Protein AF-A0A180G1J6-F1 (afdb_monomer_lite)

Foldseek 3Di:
DDDDDDDDDDDDDFQLLDLVRVVVSVVVCVVVVHDDPDDDLQFFDDDPDDPVPDDPVNVVVRVSRSCSVVVNPD

pLDDT: mean 84.54, std 13.91, range [39.28, 96.38]

Radius of gyration: 16.96 Å; chains: 1; bounding box: 49×29×35 Å

Structure (mmCIF, N/CA/C/O backbone):
data_AF-A0A180G1J6-F1
#
_entry.id   AF-A0A180G1J6-F1
#
loop_
_atom_site.group_PDB
_atom_site.id
_atom_site.type_symbol
_atom_site.label_atom_id
_atom_site.label_alt_id
_atom_site.label_comp_id
_atom_site.label_asym_id
_atom_site.label_entity_id
_atom_site.label_seq_id
_atom_site.pdbx_PDB_ins_code
_atom_site.Cartn_x
_atom_site.Cartn_y
_atom_site.Cartn_z
_atom_site.occupancy
_atom_site.B_iso_or_equiv
_atom_site.auth_seq_id
_atom_site.auth_comp_id
_atom_site.auth_asym_id
_atom_site.auth_atom_id
_atom_site.pdbx_PDB_model_num
ATOM 1 N N . CYS A 1 1 ? -32.007 -22.283 1.413 1.00 39.28 1 CYS A N 1
ATOM 2 C CA . CYS A 1 1 ? -31.975 -21.002 0.686 1.00 39.28 1 CYS A CA 1
ATOM 3 C C . CYS A 1 1 ? -31.010 -20.119 1.448 1.00 39.28 1 CYS A C 1
ATOM 5 O O . CYS A 1 1 ? -31.272 -19.883 2.618 1.00 39.28 1 CYS A O 1
ATOM 7 N N . TYR A 1 2 ? -29.855 -19.785 0.877 1.00 49.81 2 TYR A N 1
ATOM 8 C CA . TYR A 1 2 ? -28.959 -18.823 1.513 1.00 49.81 2 TYR A CA 1
ATOM 9 C C . TYR A 1 2 ? -29.572 -17.449 1.273 1.00 49.81 2 TYR A C 1
ATOM 11 O O . TYR A 1 2 ? -29.845 -17.105 0.126 1.00 49.81 2 TYR A O 1
ATOM 19 N N . GLU A 1 3 ? -29.889 -16.734 2.344 1.00 59.88 3 GLU A N 1
ATOM 20 C CA . GLU A 1 3 ? -30.234 -15.323 2.233 1.00 59.88 3 GLU A CA 1
ATOM 21 C C . GLU A 1 3 ? -28.940 -14.585 1.873 1.00 59.88 3 GLU A C 1
ATOM 23 O O . GLU A 1 3 ? -27.927 -14.726 2.558 1.00 59.88 3 GLU A O 1
ATOM 28 N N . GLU A 1 4 ? -28.933 -13.892 0.735 1.00 65.81 4 GLU A N 1
ATOM 29 C CA . GLU A 1 4 ? -27.832 -13.011 0.360 1.00 65.81 4 GLU A CA 1
ATOM 30 C C . GLU A 1 4 ? -27.913 -11.770 1.255 1.00 65.81 4 GLU A C 1
ATOM 32 O O . GLU A 1 4 ? -28.769 -10.910 1.063 1.00 65.81 4 GLU A O 1
ATOM 37 N N . GLU A 1 5 ? -27.056 -11.688 2.273 1.00 73.75 5 GLU A N 1
ATOM 38 C CA . GLU A 1 5 ? -26.872 -10.438 3.009 1.00 73.75 5 GLU A CA 1
ATOM 39 C C . GLU A 1 5 ? -26.157 -9.427 2.101 1.00 73.75 5 GLU A C 1
ATOM 41 O O . GLU A 1 5 ? -25.015 -9.640 1.682 1.00 73.75 5 GLU A O 1
ATOM 46 N N . GLU A 1 6 ? -26.815 -8.306 1.797 1.00 79.19 6 GLU A N 1
ATOM 47 C CA . GLU A 1 6 ? -26.173 -7.184 1.112 1.00 79.19 6 GLU A CA 1
ATOM 48 C C . GLU A 1 6 ? -25.103 -6.563 2.022 1.00 79.19 6 GLU A C 1
ATOM 50 O O . GLU A 1 6 ? -25.387 -5.959 3.059 1.00 79.19 6 GLU A O 1
ATOM 55 N N . GLY A 1 7 ? -23.837 -6.715 1.634 1.00 82.38 7 GLY A N 1
ATOM 56 C CA . GLY A 1 7 ? -22.707 -6.122 2.342 1.00 82.38 7 GLY A CA 1
ATOM 57 C C . GLY A 1 7 ? -22.592 -4.609 2.124 1.00 82.38 7 GLY A C 1
ATOM 58 O O . GLY A 1 7 ? -22.921 -4.077 1.065 1.00 82.38 7 GLY A O 1
ATOM 59 N N . VAL A 1 8 ? -22.041 -3.899 3.112 1.00 87.31 8 VAL A N 1
ATOM 60 C CA . VAL A 1 8 ? -21.710 -2.470 2.989 1.00 87.31 8 VAL A CA 1
ATOM 61 C C . VAL A 1 8 ? -20.384 -2.299 2.239 1.00 87.31 8 VAL A C 1
ATOM 63 O O . VAL A 1 8 ? -19.347 -2.780 2.698 1.00 87.31 8 VAL A O 1
ATOM 66 N N . LEU A 1 9 ? -20.397 -1.562 1.123 1.00 90.00 9 LEU A N 1
ATOM 67 C CA . LEU A 1 9 ? -19.212 -1.232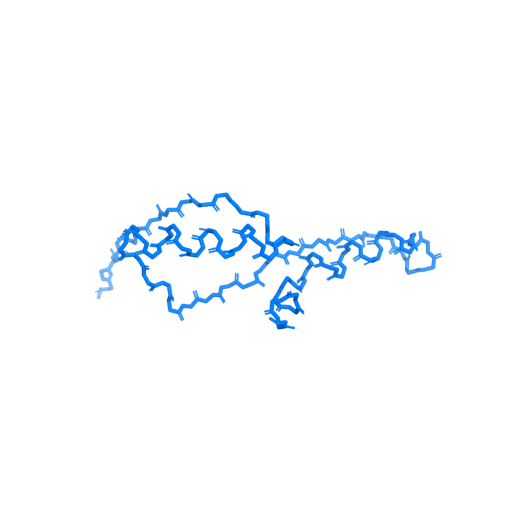 0.322 1.00 90.00 9 LEU A CA 1
ATOM 68 C C . LEU A 1 9 ? -18.824 0.244 0.487 1.00 90.00 9 LEU A C 1
ATOM 70 O O . LEU A 1 9 ? -19.628 1.137 0.233 1.00 90.00 9 LEU A O 1
ATOM 74 N N . LEU A 1 10 ? -17.572 0.502 0.870 1.00 92.12 10 LEU A N 1
ATOM 75 C CA . LEU A 1 10 ? -17.013 1.847 1.045 1.00 92.12 10 LEU A CA 1
ATOM 76 C C . LEU A 1 10 ? -15.675 1.963 0.308 1.00 92.12 10 LEU A C 1
ATOM 78 O O . LEU A 1 10 ? -14.912 1.001 0.238 1.00 92.12 10 LEU A O 1
ATOM 82 N N . PHE A 1 11 ? -15.376 3.152 -0.218 1.00 94.25 11 PHE A N 1
ATOM 83 C CA . PHE A 1 11 ? -14.140 3.428 -0.949 1.00 94.25 11 PHE A CA 1
ATOM 84 C C . PHE A 1 11 ? -13.266 4.446 -0.213 1.00 94.25 11 PHE A C 1
ATOM 86 O O . PHE A 1 11 ? -13.713 5.542 0.128 1.00 94.25 11 PHE A O 1
ATOM 93 N N . TYR A 1 12 ? -11.989 4.101 -0.046 1.00 93.44 12 TYR A N 1
ATOM 94 C CA . TYR A 1 12 ? -10.961 4.973 0.516 1.00 93.44 12 TYR A CA 1
ATOM 95 C C . TYR A 1 12 ? -9.783 5.031 -0.456 1.00 93.44 12 TYR A C 1
ATOM 97 O O . TYR A 1 12 ? -9.081 4.040 -0.655 1.00 93.44 12 TYR A O 1
ATOM 105 N N . GLN A 1 13 ? -9.546 6.192 -1.067 1.00 94.38 13 GLN A N 1
ATOM 106 C CA . GLN A 1 13 ? -8.367 6.384 -1.908 1.00 94.38 13 GLN A CA 1
ATOM 107 C C . GLN A 1 13 ? -7.111 6.431 -1.029 1.00 94.38 13 GLN A C 1
ATOM 109 O O . GLN A 1 13 ? -6.998 7.277 -0.144 1.00 94.38 13 GLN A O 1
ATOM 114 N N . CYS A 1 14 ? -6.156 5.538 -1.287 1.00 92.06 14 CYS A N 1
ATOM 115 C CA . CYS A 1 14 ? -4.898 5.458 -0.551 1.00 92.06 14 CYS A CA 1
ATOM 116 C C . CYS A 1 14 ? -3.768 5.008 -1.483 1.00 92.06 14 CYS A C 1
ATOM 118 O O . CYS A 1 14 ? -3.881 3.980 -2.151 1.00 92.06 14 CYS A O 1
ATOM 120 N N . ASN A 1 15 ? -2.658 5.750 -1.509 1.00 90.38 15 ASN A N 1
ATOM 121 C CA . ASN A 1 15 ? -1.429 5.266 -2.131 1.00 90.38 15 ASN A CA 1
ATOM 122 C C . ASN A 1 15 ? -0.775 4.243 -1.195 1.00 90.38 15 ASN A C 1
ATOM 124 O O . ASN A 1 15 ? -0.130 4.616 -0.220 1.00 90.38 15 ASN A O 1
ATOM 128 N N . VAL A 1 16 ? -0.934 2.955 -1.491 1.00 88.00 16 VAL A N 1
ATOM 129 C CA . VAL A 1 16 ? -0.423 1.878 -0.628 1.00 88.00 16 VAL A CA 1
ATOM 130 C C . VAL A 1 16 ? 1.105 1.814 -0.555 1.00 88.00 16 VAL A C 1
ATOM 132 O O . VAL A 1 16 ? 1.640 1.166 0.334 1.00 88.00 16 VAL A O 1
ATOM 135 N N . SER A 1 17 ? 1.818 2.487 -1.462 1.00 85.50 17 SER A N 1
ATOM 136 C CA . SER A 1 17 ? 3.284 2.573 -1.433 1.00 85.50 17 SER A CA 1
ATOM 137 C C . SER A 1 17 ? 3.814 3.663 -0.494 1.00 85.50 17 SER A C 1
ATOM 139 O O . SER A 1 17 ? 5.026 3.822 -0.386 1.00 85.50 17 SER A O 1
ATOM 141 N N . ASP A 1 18 ? 2.931 4.428 0.152 1.00 88.88 18 ASP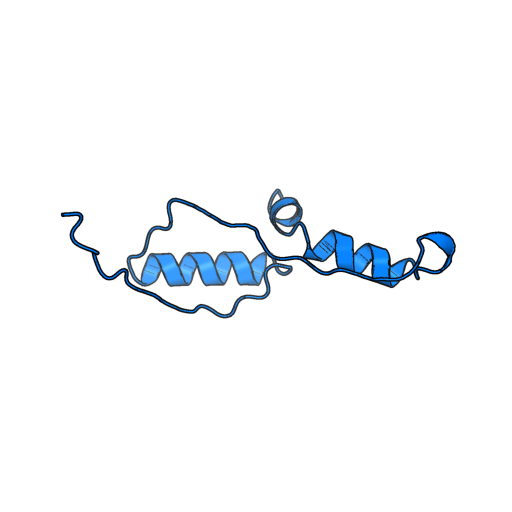 A N 1
ATOM 142 C CA . ASP A 1 18 ? 3.273 5.455 1.134 1.00 88.88 18 ASP A CA 1
ATOM 143 C C . ASP A 1 18 ? 2.817 5.007 2.540 1.00 88.88 18 ASP A C 1
ATOM 145 O O . ASP A 1 18 ? 1.616 5.016 2.834 1.00 88.88 18 ASP A O 1
ATOM 149 N N . PRO A 1 19 ? 3.751 4.636 3.439 1.00 87.75 19 PRO A N 1
ATOM 150 C CA . PRO A 1 19 ? 3.416 4.197 4.793 1.00 87.75 19 PRO A CA 1
ATOM 151 C C . PRO A 1 19 ? 2.644 5.237 5.617 1.00 87.75 19 PRO A C 1
ATOM 153 O O . PRO A 1 19 ? 1.845 4.865 6.479 1.00 87.75 19 PRO A O 1
ATOM 156 N N . VAL A 1 20 ? 2.862 6.535 5.376 1.00 92.06 20 VAL A N 1
ATOM 157 C CA . VAL A 1 20 ? 2.151 7.611 6.083 1.00 92.06 20 VAL A CA 1
ATOM 158 C C . VAL A 1 20 ? 0.702 7.671 5.607 1.00 92.06 20 VAL A C 1
ATOM 160 O O . VAL A 1 20 ? -0.210 7.734 6.435 1.00 92.06 20 VAL A O 1
ATOM 163 N N . ALA A 1 21 ? 0.478 7.568 4.294 1.00 92.31 21 ALA A N 1
ATOM 164 C CA . ALA A 1 21 ? -0.865 7.514 3.721 1.00 92.31 21 ALA A CA 1
ATOM 165 C C . ALA A 1 21 ? -1.650 6.286 4.214 1.00 92.31 21 ALA A C 1
ATOM 167 O O . ALA A 1 21 ? -2.814 6.421 4.594 1.00 92.31 21 ALA A O 1
ATOM 168 N N . VAL A 1 22 ? -1.007 5.114 4.289 1.00 91.19 22 VAL A N 1
ATOM 169 C CA . VAL A 1 22 ? -1.627 3.883 4.815 1.00 91.19 22 VAL A CA 1
ATOM 170 C C . VAL A 1 22 ? -2.044 4.054 6.279 1.00 91.19 22 VAL A C 1
ATOM 172 O O . VAL A 1 22 ? -3.180 3.736 6.633 1.00 91.19 22 VAL A O 1
ATOM 175 N N . LYS A 1 23 ? -1.168 4.613 7.128 1.00 93.00 23 LYS A N 1
ATOM 176 C CA . LYS A 1 23 ? -1.491 4.896 8.539 1.00 93.00 23 LYS A CA 1
ATOM 177 C C . LYS A 1 23 ? -2.648 5.893 8.671 1.00 93.00 23 LYS A C 1
ATOM 179 O O . LYS A 1 23 ? -3.533 5.689 9.501 1.00 93.00 23 LYS A O 1
ATOM 184 N N . ALA A 1 24 ? -2.674 6.939 7.844 1.00 94.88 24 ALA A N 1
ATOM 185 C CA . ALA A 1 24 ? -3.753 7.926 7.840 1.00 94.88 24 ALA A CA 1
ATOM 186 C C . ALA A 1 24 ? -5.099 7.319 7.401 1.00 94.88 24 ALA A C 1
ATOM 188 O O . ALA A 1 24 ? -6.121 7.572 8.039 1.00 94.88 24 ALA A O 1
ATOM 189 N N . ALA A 1 25 ? -5.101 6.479 6.361 1.00 94.31 25 ALA A N 1
ATOM 190 C CA . ALA A 1 25 ? -6.297 5.772 5.908 1.00 94.31 25 ALA A CA 1
ATOM 191 C C . ALA A 1 25 ? -6.826 4.806 6.980 1.00 94.31 25 ALA A C 1
ATOM 193 O O . ALA A 1 25 ? -8.020 4.818 7.274 1.00 94.31 25 ALA A O 1
ATOM 194 N N . ALA A 1 26 ? -5.943 4.030 7.618 1.00 93.25 26 ALA A N 1
ATOM 195 C CA . ALA A 1 26 ? -6.316 3.130 8.709 1.00 93.25 26 ALA A CA 1
ATOM 196 C C . ALA A 1 26 ? -6.941 3.889 9.889 1.00 93.25 26 ALA A C 1
ATOM 198 O O . ALA A 1 26 ? -7.984 3.480 10.398 1.00 93.25 26 ALA A O 1
ATOM 199 N N . LYS A 1 27 ? -6.347 5.025 10.278 1.00 95.31 27 LYS A N 1
ATOM 200 C CA . LYS A 1 27 ? -6.889 5.891 11.332 1.00 95.31 27 LYS A CA 1
ATOM 201 C C . LYS A 1 27 ? -8.287 6.402 10.979 1.00 95.31 27 LYS A C 1
ATOM 203 O O . LYS A 1 27 ? -9.191 6.280 11.796 1.00 95.31 27 LYS A O 1
ATOM 208 N N . ARG A 1 28 ? -8.486 6.901 9.756 1.00 96.38 28 ARG A N 1
ATOM 209 C CA . ARG A 1 28 ? -9.799 7.370 9.289 1.00 96.38 28 ARG A CA 1
ATOM 210 C C . ARG A 1 28 ? -10.859 6.263 9.347 1.00 96.38 28 ARG A C 1
ATOM 212 O O . ARG A 1 28 ? -11.955 6.494 9.841 1.00 96.38 28 ARG A O 1
ATOM 219 N N . ILE A 1 29 ? -10.530 5.062 8.869 1.00 94.81 29 ILE A N 1
ATOM 220 C CA . ILE A 1 29 ? -11.438 3.903 8.890 1.00 94.81 29 ILE A CA 1
ATOM 221 C C . ILE A 1 29 ? -11.855 3.568 10.334 1.00 94.81 29 ILE A C 1
ATOM 223 O O . ILE A 1 29 ? -13.031 3.316 10.594 1.00 94.81 29 ILE A O 1
ATOM 227 N N . GLN A 1 30 ? -10.913 3.618 11.281 1.00 94.50 30 GLN A N 1
ATOM 228 C CA . GLN A 1 30 ? -11.186 3.384 12.704 1.00 94.50 30 GLN A CA 1
ATOM 229 C C . GLN A 1 30 ? -12.047 4.487 13.335 1.00 94.50 30 GLN A C 1
ATOM 231 O O . GLN A 1 30 ? -12.972 4.177 14.082 1.00 94.50 30 GLN A O 1
ATOM 236 N N . GLU A 1 31 ? -11.782 5.759 13.021 1.00 96.19 31 GLU A N 1
ATOM 237 C CA . GLU A 1 31 ? -12.578 6.906 13.492 1.00 96.19 31 GLU A CA 1
ATOM 238 C C . GLU A 1 31 ? -14.026 6.861 12.974 1.00 96.19 31 GLU A C 1
ATOM 240 O O . GLU A 1 31 ? -14.948 7.268 13.677 1.00 96.19 31 GLU A O 1
ATOM 245 N N . GLU A 1 32 ? -14.247 6.285 11.790 1.00 95.44 32 GLU A N 1
ATOM 246 C CA . GLU A 1 32 ? -15.577 6.005 11.231 1.00 95.44 32 GLU A CA 1
ATOM 247 C C . GLU A 1 32 ? -16.247 4.754 11.853 1.00 95.44 32 GLU A C 1
ATOM 249 O O . GLU A 1 32 ? -17.286 4.288 11.376 1.00 95.44 32 GLU A O 1
ATOM 254 N N . GLY A 1 33 ? -15.667 4.191 12.921 1.00 92.12 33 GLY A N 1
ATOM 255 C CA . GLY A 1 33 ? -16.214 3.058 13.670 1.00 92.12 33 GLY A CA 1
ATOM 256 C C . GLY A 1 33 ? -16.058 1.709 12.968 1.00 92.12 33 GLY A C 1
ATOM 257 O O . GLY A 1 33 ? -16.787 0.765 13.279 1.00 92.12 33 GLY A O 1
ATOM 258 N N . ARG A 1 34 ? -15.143 1.594 11.997 1.00 90.00 34 ARG A N 1
ATOM 259 C CA . ARG A 1 34 ? -14.908 0.355 11.243 1.00 90.00 34 ARG A CA 1
ATOM 260 C C . ARG A 1 34 ? -13.646 -0.347 11.737 1.00 90.00 34 ARG A C 1
ATOM 262 O O . ARG A 1 34 ? -12.625 0.278 12.000 1.00 90.00 34 ARG A O 1
ATOM 269 N N . CYS A 1 35 ? -13.701 -1.674 11.808 1.00 90.56 35 CYS A N 1
ATOM 270 C CA . CYS A 1 35 ? -12.580 -2.511 12.230 1.00 90.56 35 CYS A CA 1
ATOM 271 C C . CYS A 1 35 ? -12.374 -3.644 11.211 1.00 90.56 35 CYS A C 1
ATOM 273 O O . CYS A 1 35 ? -12.984 -4.706 11.351 1.00 90.56 35 CYS A O 1
ATOM 275 N N . PRO A 1 36 ? -11.589 -3.421 10.138 1.00 88.88 36 PRO A N 1
ATOM 276 C CA . PRO A 1 36 ? -11.271 -4.474 9.182 1.00 88.88 36 PRO A CA 1
ATOM 277 C C . PRO A 1 36 ? -10.530 -5.620 9.875 1.00 88.88 36 PRO A C 1
ATOM 279 O O . PRO A 1 36 ? -9.520 -5.397 10.538 1.00 88.88 36 PRO A O 1
ATOM 282 N N . THR A 1 37 ? -11.013 -6.847 9.705 1.00 92.69 37 THR A N 1
ATOM 283 C CA . THR A 1 37 ? -10.400 -8.054 10.286 1.00 92.69 37 THR A CA 1
ATOM 284 C C . THR A 1 37 ? -9.556 -8.833 9.281 1.00 92.69 37 THR A C 1
ATOM 286 O O . THR A 1 37 ? -8.694 -9.616 9.669 1.00 92.69 37 THR A O 1
ATOM 289 N N . ILE A 1 38 ? -9.788 -8.608 7.986 1.00 90.50 38 ILE A N 1
ATOM 290 C CA . ILE A 1 38 ? -9.101 -9.268 6.876 1.00 90.50 38 ILE A CA 1
ATOM 291 C C . ILE A 1 38 ? -8.552 -8.186 5.949 1.00 90.50 38 ILE A C 1
ATOM 293 O O . ILE A 1 38 ? -9.258 -7.241 5.597 1.00 90.50 38 ILE A O 1
ATOM 297 N N . ILE A 1 39 ? -7.291 -8.333 5.541 1.00 89.94 39 ILE A N 1
ATOM 298 C CA . ILE A 1 39 ? -6.622 -7.434 4.598 1.00 89.94 39 ILE A CA 1
ATOM 299 C C . ILE A 1 39 ? -6.272 -8.227 3.343 1.00 89.94 39 ILE A C 1
ATOM 301 O O . ILE A 1 39 ? -5.499 -9.181 3.395 1.00 89.94 39 ILE A O 1
ATOM 305 N N . PHE A 1 40 ? -6.793 -7.786 2.201 1.00 89.56 40 PHE A N 1
ATOM 306 C CA . PHE A 1 40 ? -6.372 -8.275 0.892 1.00 89.56 40 PHE A CA 1
ATOM 307 C C . PHE A 1 40 ? -5.305 -7.341 0.323 1.00 89.56 40 PHE A C 1
ATOM 309 O O . PHE A 1 40 ? -5.616 -6.303 -0.260 1.00 89.56 40 PHE A O 1
ATOM 316 N N . ASN A 1 41 ? -4.031 -7.701 0.479 1.00 86.62 41 ASN A N 1
ATOM 317 C CA . ASN A 1 41 ? -2.929 -6.965 -0.141 1.00 86.62 41 ASN A CA 1
ATOM 318 C C . ASN A 1 41 ? -2.766 -7.369 -1.618 1.00 86.62 41 ASN A C 1
ATOM 320 O O . ASN A 1 41 ? -1.834 -8.080 -1.977 1.00 86.62 41 ASN A O 1
ATOM 324 N N . ASN A 1 42 ? -3.715 -6.964 -2.462 1.00 85.88 42 ASN A N 1
ATOM 325 C CA . ASN A 1 42 ? -3.777 -7.365 -3.873 1.00 85.88 42 ASN A CA 1
ATOM 326 C C . ASN A 1 42 ? -3.244 -6.290 -4.843 1.00 85.88 42 ASN A C 1
ATOM 328 O O . ASN A 1 42 ? -3.521 -6.332 -6.041 1.00 85.88 42 ASN A O 1
ATOM 332 N N . VAL A 1 43 ? -2.532 -5.272 -4.354 1.00 87.81 43 VAL A N 1
ATOM 333 C CA . VAL A 1 43 ? -1.978 -4.246 -5.247 1.00 87.81 43 VAL A CA 1
ATOM 334 C C . VAL A 1 43 ? -0.772 -4.820 -5.977 1.00 87.81 43 VAL A C 1
ATOM 336 O O . VAL A 1 43 ? 0.177 -5.272 -5.347 1.00 87.81 43 VAL A O 1
ATOM 339 N N . GLY A 1 44 ? -0.800 -4.773 -7.308 1.00 86.12 44 GLY A N 1
ATOM 340 C CA . GLY A 1 44 ? 0.290 -5.249 -8.148 1.00 86.12 44 GLY A CA 1
ATOM 341 C C . GLY A 1 44 ? 0.512 -4.374 -9.371 1.00 86.12 44 GLY A C 1
ATOM 342 O O . GLY A 1 44 ? -0.430 -3.837 -9.954 1.00 86.12 44 GLY A O 1
ATOM 343 N N . ILE A 1 45 ? 1.780 -4.232 -9.751 1.00 88.38 45 ILE A N 1
ATOM 344 C CA . ILE A 1 45 ? 2.206 -3.565 -10.982 1.00 88.38 45 ILE A CA 1
ATOM 345 C C . ILE A 1 45 ? 3.079 -4.539 -11.763 1.00 88.38 45 ILE A C 1
ATOM 347 O O . ILE A 1 45 ? 4.070 -5.052 -11.246 1.00 88.38 45 ILE A O 1
ATOM 351 N N . LEU A 1 46 ? 2.712 -4.771 -13.021 1.00 88.62 46 LEU A N 1
ATOM 352 C CA . LEU A 1 46 ? 3.415 -5.668 -13.929 1.00 88.62 46 LEU A CA 1
ATOM 353 C C . LEU A 1 46 ? 4.128 -4.871 -15.023 1.00 88.62 46 LEU A C 1
ATOM 355 O O . LEU A 1 46 ? 3.572 -3.921 -15.573 1.00 88.62 46 LEU A O 1
ATOM 359 N N . HIS A 1 47 ? 5.326 -5.323 -15.395 1.00 88.38 47 HIS A N 1
ATOM 360 C CA . HIS A 1 47 ? 6.002 -4.896 -16.614 1.00 88.38 47 HIS A CA 1
ATOM 361 C C . HIS A 1 47 ? 6.155 -6.085 -17.568 1.00 88.38 47 HIS A C 1
ATOM 363 O O . HIS A 1 47 ? 6.683 -7.122 -17.183 1.00 88.38 47 HIS A O 1
ATOM 369 N N . GLY A 1 48 ? 5.730 -5.934 -18.824 1.00 90.62 48 GLY A N 1
ATOM 370 C CA . GLY A 1 48 ? 5.726 -7.024 -19.813 1.00 90.62 48 GLY A CA 1
ATOM 371 C C . GLY A 1 48 ? 7.030 -7.218 -20.595 1.00 90.62 48 GLY A C 1
ATOM 372 O O . GLY A 1 48 ? 7.009 -7.873 -21.629 1.00 90.62 48 GLY A O 1
ATOM 373 N N . LYS A 1 49 ? 8.145 -6.612 -20.164 1.00 92.62 49 LYS A N 1
ATOM 374 C CA . LYS A 1 49 ? 9.423 -6.723 -20.889 1.00 92.62 49 LYS A CA 1
ATOM 375 C C . LYS A 1 49 ? 10.188 -7.964 -20.423 1.00 92.62 49 LYS A C 1
ATOM 377 O O . LYS A 1 49 ? 10.135 -8.266 -19.228 1.00 92.62 49 LYS A O 1
ATOM 382 N N . PRO A 1 50 ? 10.946 -8.633 -21.308 1.00 94.06 50 PRO A N 1
ATOM 383 C CA . PRO A 1 50 ? 11.939 -9.616 -20.892 1.00 94.06 50 PRO A CA 1
ATOM 384 C C . PRO A 1 50 ? 12.903 -9.019 -19.862 1.00 94.06 50 PRO A C 1
ATOM 386 O O . PRO A 1 50 ? 13.223 -7.832 -19.917 1.00 94.06 50 PRO A O 1
ATOM 389 N N . ILE A 1 51 ? 13.409 -9.844 -18.943 1.00 89.56 51 ILE A N 1
ATOM 390 C CA . ILE A 1 51 ? 14.254 -9.372 -17.834 1.00 89.56 51 ILE A CA 1
ATOM 391 C C . ILE A 1 51 ? 15.515 -8.628 -18.303 1.00 89.56 51 ILE A C 1
ATOM 393 O O . ILE A 1 51 ? 15.920 -7.664 -17.667 1.00 89.56 51 ILE A O 1
ATOM 397 N N . LEU A 1 52 ? 16.099 -9.032 -19.436 1.00 94.44 52 LEU A N 1
ATOM 398 C CA . LEU A 1 52 ? 17.297 -8.403 -20.007 1.00 94.44 52 LEU A CA 1
ATOM 399 C C . LEU A 1 52 ? 17.015 -7.047 -20.673 1.00 94.44 52 LEU A C 1
ATOM 401 O O . LEU A 1 52 ? 17.939 -6.276 -20.902 1.00 94.44 52 LEU A O 1
ATOM 405 N N . GLU A 1 53 ? 15.749 -6.756 -20.974 1.00 94.00 53 GLU A N 1
ATOM 406 C CA . GLU A 1 53 ? 15.297 -5.508 -21.604 1.00 94.00 53 GLU A CA 1
ATOM 407 C C . GLU A 1 53 ? 14.599 -4.572 -20.603 1.00 94.00 53 GLU A C 1
ATOM 409 O O . GLU A 1 53 ? 14.144 -3.475 -20.955 1.00 94.00 53 GLU A O 1
ATOM 414 N N . LEU A 1 54 ? 14.446 -5.020 -19.355 1.00 93.62 54 LEU A N 1
ATOM 415 C CA . LEU A 1 54 ? 13.766 -4.276 -18.312 1.00 93.62 54 LEU A CA 1
ATOM 416 C C . LEU A 1 54 ? 14.725 -3.278 -17.666 1.00 93.62 54 LEU A C 1
ATOM 418 O O . LEU A 1 54 ? 15.734 -3.645 -17.072 1.00 93.62 54 LEU A O 1
ATOM 422 N N . GLU A 1 55 ? 14.349 -2.003 -17.710 1.00 94.94 55 GLU A N 1
ATOM 423 C CA . GLU A 1 55 ? 15.088 -0.959 -17.008 1.00 94.94 55 GLU A CA 1
ATOM 424 C C . GLU A 1 55 ? 15.101 -1.232 -15.494 1.00 94.94 55 GLU A C 1
ATOM 426 O O . GLU A 1 55 ? 14.030 -1.452 -14.911 1.00 94.94 55 GLU A O 1
ATOM 431 N N . PRO A 1 56 ? 16.253 -1.124 -14.806 1.00 93.81 56 PRO A N 1
ATOM 432 C CA . PRO A 1 56 ? 16.334 -1.349 -13.360 1.00 93.81 56 PRO A CA 1
ATOM 433 C C . PRO A 1 56 ? 15.329 -0.511 -12.559 1.00 93.81 56 PRO A C 1
ATOM 435 O O . PRO A 1 56 ? 14.743 -0.978 -11.582 1.00 93.81 56 PRO A O 1
ATOM 438 N N . LYS A 1 57 ? 15.059 0.722 -13.011 1.00 92.69 57 LYS A N 1
ATOM 439 C CA . LYS A 1 57 ? 14.043 1.598 -12.411 1.00 92.69 57 LYS A CA 1
ATOM 440 C C . LYS A 1 57 ? 12.638 0.993 -12.488 1.00 92.69 57 LYS A C 1
ATOM 442 O O . LYS A 1 57 ? 11.885 1.088 -11.523 1.00 92.69 57 LYS A O 1
ATOM 447 N N . ALA A 1 58 ? 12.281 0.382 -13.614 1.00 90.62 58 ALA A N 1
ATOM 448 C CA . ALA A 1 58 ? 10.976 -0.243 -13.800 1.00 90.62 58 ALA A CA 1
ATOM 449 C C . ALA A 1 58 ? 10.828 -1.497 -12.925 1.00 90.62 58 ALA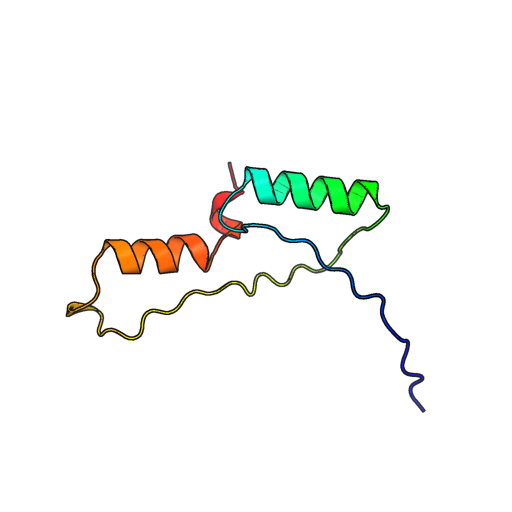 A C 1
ATOM 451 O O . ALA A 1 58 ? 9.790 -1.670 -12.283 1.00 90.62 58 ALA A O 1
ATOM 452 N N . ALA A 1 59 ? 11.884 -2.311 -12.824 1.00 89.62 59 ALA A N 1
ATOM 453 C CA . ALA A 1 59 ? 11.925 -3.454 -11.911 1.00 89.62 59 ALA A CA 1
ATOM 454 C C . ALA A 1 59 ? 11.736 -3.018 -10.448 1.00 89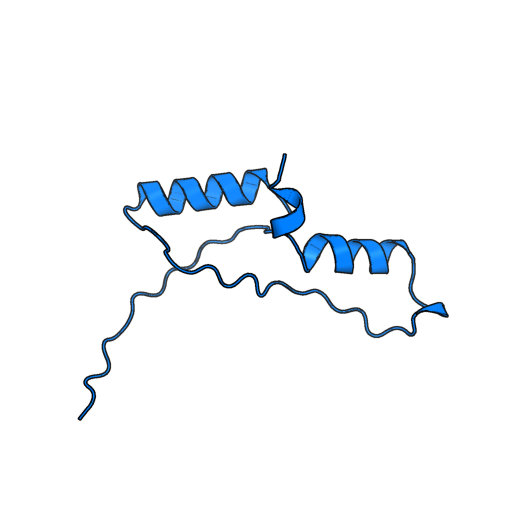.62 59 ALA A C 1
ATOM 456 O O . ALA A 1 59 ? 10.894 -3.573 -9.739 1.00 89.62 59 ALA A O 1
ATOM 457 N N . LYS A 1 60 ? 12.452 -1.965 -10.021 1.00 88.88 60 LYS A N 1
ATOM 458 C CA . LYS A 1 60 ? 12.337 -1.410 -8.666 1.00 88.88 60 LYS A CA 1
ATOM 459 C C . LYS A 1 60 ? 10.915 -0.936 -8.360 1.00 88.88 60 LYS A C 1
ATOM 461 O O . LYS A 1 60 ? 10.379 -1.263 -7.310 1.00 88.88 60 LYS A O 1
ATOM 466 N N . VAL A 1 61 ? 10.282 -0.215 -9.289 1.00 88.25 61 VAL A N 1
ATOM 467 C CA . VAL A 1 61 ? 8.894 0.249 -9.122 1.00 88.25 61 VAL A CA 1
ATOM 468 C C . VAL A 1 61 ? 7.924 -0.923 -8.967 1.00 88.25 61 VAL A C 1
ATOM 470 O O . VAL A 1 61 ? 7.056 -0.868 -8.099 1.00 88.25 61 VAL A O 1
ATOM 473 N N . CYS A 1 62 ? 8.060 -1.982 -9.771 1.00 88.50 62 CYS A N 1
ATOM 474 C CA . CYS A 1 62 ? 7.199 -3.160 -9.640 1.00 88.50 62 CYS A CA 1
ATOM 475 C C . CYS A 1 62 ? 7.381 -3.823 -8.271 1.00 88.50 62 CYS A C 1
ATOM 477 O O . CYS A 1 62 ? 6.391 -4.129 -7.611 1.00 88.50 62 CYS A O 1
ATOM 479 N N . PHE A 1 63 ? 8.627 -3.985 -7.819 1.00 85.00 63 PHE A N 1
ATOM 480 C CA . PHE A 1 63 ? 8.935 -4.589 -6.524 1.00 85.00 63 PHE A CA 1
ATOM 481 C C . PHE A 1 63 ? 8.404 -3.759 -5.345 1.00 85.00 63 PHE A C 1
ATOM 483 O O . PHE A 1 63 ? 7.664 -4.281 -4.512 1.00 85.00 63 PHE A O 1
ATOM 490 N N . ASP A 1 64 ? 8.717 -2.460 -5.309 1.00 83.94 64 ASP A N 1
ATOM 491 C CA . ASP A 1 64 ? 8.335 -1.568 -4.207 1.00 83.94 64 ASP A CA 1
ATOM 492 C C . ASP A 1 64 ? 6.809 -1.460 -4.048 1.00 83.94 64 ASP A C 1
ATOM 494 O O . ASP A 1 64 ? 6.304 -1.317 -2.936 1.00 83.94 64 ASP A O 1
ATOM 498 N N . ARG A 1 65 ? 6.066 -1.494 -5.163 1.00 81.88 65 ARG A N 1
ATOM 499 C CA . ARG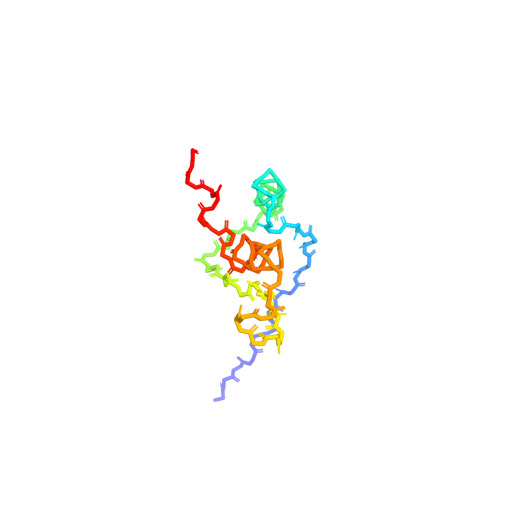 A 1 65 ? 4.620 -1.222 -5.170 1.00 81.88 65 ARG A CA 1
ATOM 500 C C . ARG A 1 65 ? 3.745 -2.469 -5.119 1.00 81.88 65 ARG A C 1
ATOM 502 O O . ARG A 1 65 ? 2.602 -2.362 -4.688 1.00 81.88 65 ARG A O 1
ATOM 509 N N . THR A 1 66 ? 4.265 -3.624 -5.536 1.00 83.50 66 THR A N 1
ATOM 510 C CA . THR A 1 66 ? 3.528 -4.903 -5.510 1.00 83.50 66 THR A CA 1
ATOM 511 C C . THR A 1 66 ? 3.612 -5.595 -4.146 1.00 83.50 66 THR A C 1
ATOM 513 O O . THR A 1 66 ? 2.869 -6.530 -3.873 1.00 83.50 66 THR A O 1
ATOM 516 N N . ASN A 1 67 ? 4.496 -5.133 -3.255 1.00 72.38 67 ASN A N 1
ATOM 517 C CA . ASN A 1 67 ? 4.587 -5.649 -1.893 1.00 72.38 67 ASN A CA 1
ATOM 518 C C . ASN A 1 67 ? 4.666 -4.529 -0.832 1.00 72.38 67 ASN A C 1
ATOM 520 O O . ASN A 1 67 ? 5.688 -4.372 -0.158 1.00 72.38 67 ASN A O 1
ATOM 524 N N . PRO A 1 68 ? 3.595 -3.733 -0.666 1.00 64.75 68 PRO A N 1
ATOM 525 C CA . PRO A 1 68 ? 3.607 -2.562 0.212 1.00 64.75 68 PRO A CA 1
ATOM 526 C C . PRO A 1 68 ? 3.724 -2.894 1.712 1.00 64.75 68 PRO A C 1
ATOM 528 O O . PRO A 1 68 ? 4.192 -2.059 2.482 1.00 64.75 68 PRO A O 1
ATOM 531 N N . ILE A 1 69 ? 3.363 -4.109 2.150 1.00 60.84 69 ILE A N 1
ATOM 532 C CA . ILE A 1 69 ? 3.443 -4.508 3.571 1.00 60.84 69 ILE A CA 1
ATOM 533 C C . ILE A 1 69 ? 4.896 -4.616 4.068 1.00 60.84 69 ILE A C 1
ATOM 535 O O . ILE A 1 69 ? 5.167 -4.351 5.239 1.00 60.84 69 ILE A O 1
ATOM 539 N N . ASN A 1 70 ? 5.858 -4.902 3.187 1.00 57.66 70 ASN A N 1
ATOM 540 C CA . ASN A 1 70 ? 7.275 -4.948 3.564 1.00 57.66 70 ASN A CA 1
ATOM 541 C C . ASN A 1 70 ? 7.861 -3.571 3.937 1.00 57.66 70 ASN A C 1
ATOM 543 O O . ASN A 1 70 ? 8.985 -3.504 4.424 1.00 57.66 70 ASN A O 1
ATOM 547 N N . GLN A 1 71 ? 7.128 -2.477 3.705 1.00 53.00 71 GLN A N 1
ATOM 548 C CA . GLN A 1 71 ? 7.567 -1.107 3.994 1.00 53.00 71 GLN A CA 1
ATOM 549 C C . GLN A 1 71 ? 7.054 -0.5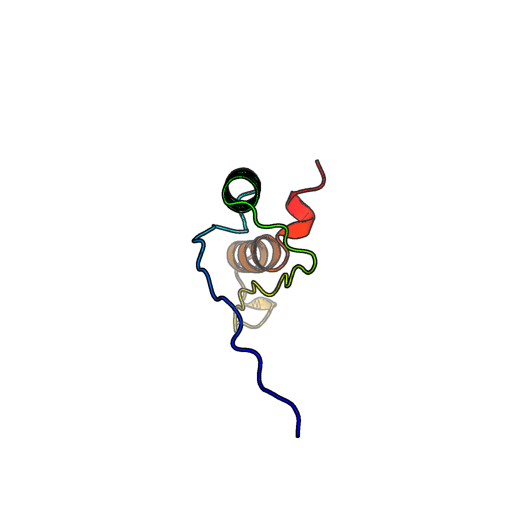85 5.350 1.00 53.00 71 GLN A C 1
ATOM 551 O O . GLN A 1 71 ? 7.388 0.534 5.735 1.00 53.00 71 GLN A O 1
ATOM 556 N N . VAL A 1 72 ? 6.217 -1.351 6.067 1.00 53.53 72 VAL A N 1
ATOM 557 C CA . VAL A 1 72 ? 5.588 -0.911 7.334 1.00 53.53 72 VAL A CA 1
ATOM 558 C C . VAL A 1 72 ? 6.257 -1.501 8.582 1.00 53.53 72 VAL A C 1
ATOM 560 O O . VAL A 1 72 ? 5.932 -1.087 9.692 1.00 53.53 72 VAL A O 1
ATOM 563 N N . SER A 1 73 ? 7.200 -2.433 8.416 1.00 47.94 73 SER A N 1
ATOM 564 C CA . SER A 1 73 ? 8.068 -2.942 9.483 1.00 47.94 73 SER A CA 1
ATOM 565 C C . SER A 1 73 ? 9.260 -2.001 9.688 1.00 47.94 73 SER A C 1
ATOM 567 O O . SER A 1 73 ? 10.335 -2.219 9.127 1.00 47.94 73 SER A O 1
ATOM 569 N N . GLY A 1 74 ? 9.036 -0.938 10.456 1.00 41.25 74 GLY A N 1
ATOM 570 C CA . GLY A 1 74 ? 10.036 0.027 10.912 1.00 41.25 74 GLY A CA 1
ATOM 571 C C . GLY A 1 74 ? 9.601 0.640 12.230 1.00 41.25 74 GLY A C 1
ATOM 572 O O . GLY A 1 74 ? 8.409 1.020 12.317 1.00 41.25 74 GLY A O 1
#

Sequence (74 aa):
CYEEEEGVLLFYQCNVSDPVAVKAAAKRIQEEGRCPTIIFNNVGILHGKPILELEPKAAKVCFDRTNPINQVSG

Secondary structure (DSSP, 8-state):
---------------TT-HHHHHHHHHHHHHTT---------------S-GGGS-HHHHHHHHHHH-GGGGS--

Organism: Puccinia triticina (isolate 1-1 / race 1 (BBBD)) (NCBI:txid630390)

InterPro domains:
  IPR036291 NAD(P)-binding domain superfamily [SSF51735] (6-64)